Protein AF-Q04730-F1 (afdb_monomer_lite)

pLDDT: mean 95.09, std 6.26, range [49.75, 98.5]

Sequence (89 aa):
MWNVTIKAAPPYDFDRVLERLSLDPLNKVDVHKRTVLVPLYSEKEEPFVAVVKAIGSKENPIFEISGEQDEQKERAIHELTRIFQWKNS

Radius of gyration: 12.54 Å; chains: 1; bounding box: 31×23×31 Å

Structure (mmCIF, N/CA/C/O backbone):
data_AF-Q04730-F1
#
_entry.id   AF-Q04730-F1
#
loop_
_atom_site.group_PDB
_atom_site.id
_atom_site.type_symbol
_atom_site.label_atom_id
_atom_site.label_alt_id
_atom_site.label_comp_id
_atom_site.label_asym_id
_atom_site.label_entity_id
_atom_site.label_seq_id
_atom_site.pdbx_PDB_ins_code
_atom_site.Cartn_x
_atom_site.Cartn_y
_atom_site.Cartn_z
_atom_site.occupancy
_atom_site.B_iso_or_equiv
_atom_site.auth_seq_id
_atom_site.auth_comp_id
_atom_site.auth_asym_id
_atom_site.auth_atom_id
_atom_site.pdbx_PDB_model_num
ATOM 1 N N . MET A 1 1 ? 16.802 -6.220 0.034 1.00 90.19 1 MET A N 1
ATOM 2 C CA . MET A 1 1 ? 15.372 -6.586 0.137 1.00 90.19 1 MET A CA 1
ATOM 3 C C . MET A 1 1 ? 15.034 -6.557 1.595 1.00 90.19 1 MET A C 1
ATOM 5 O O . MET A 1 1 ? 15.605 -7.316 2.372 1.00 90.19 1 MET A O 1
ATOM 9 N N . TRP A 1 2 ? 14.122 -5.667 1.943 1.00 96.06 2 TRP A N 1
ATOM 10 C CA . TRP A 1 2 ? 13.759 -5.387 3.317 1.00 96.06 2 TRP A CA 1
ATOM 11 C C . TRP A 1 2 ? 12.282 -5.667 3.539 1.00 96.06 2 TRP A C 1
ATOM 13 O O . TRP A 1 2 ? 11.461 -5.638 2.621 1.00 96.06 2 TRP A O 1
ATOM 23 N N . ASN A 1 3 ? 11.956 -5.920 4.798 1.00 97.38 3 ASN A N 1
ATOM 24 C CA . ASN A 1 3 ? 10.600 -6.089 5.277 1.00 97.38 3 ASN A CA 1
ATOM 25 C C . ASN A 1 3 ? 10.504 -5.462 6.671 1.00 97.38 3 ASN A C 1
ATOM 27 O O . ASN A 1 3 ? 11.433 -5.581 7.476 1.00 97.38 3 ASN A O 1
ATOM 31 N N . VAL A 1 4 ? 9.409 -4.759 6.939 1.00 97.56 4 VAL A N 1
ATOM 32 C CA . VAL A 1 4 ? 9.067 -4.259 8.270 1.00 97.56 4 VAL A CA 1
ATOM 33 C C . VAL A 1 4 ? 7.593 -4.452 8.554 1.00 97.56 4 VAL A C 1
ATOM 35 O O . VAL A 1 4 ? 6.758 -4.460 7.656 1.00 97.56 4 VAL A O 1
ATOM 38 N N . THR A 1 5 ? 7.268 -4.532 9.838 1.00 97.38 5 THR A N 1
ATOM 39 C CA . THR A 1 5 ? 5.889 -4.534 10.313 1.00 97.38 5 THR A CA 1
ATOM 40 C C . THR A 1 5 ? 5.585 -3.222 11.029 1.00 97.38 5 THR A C 1
ATOM 42 O O . THR A 1 5 ? 6.341 -2.813 11.909 1.00 97.38 5 THR A O 1
ATOM 45 N N . ILE A 1 6 ? 4.471 -2.581 10.678 1.00 95.38 6 ILE A N 1
ATOM 46 C CA . ILE A 1 6 ? 3.971 -1.350 11.300 1.00 95.38 6 ILE A CA 1
ATOM 47 C C . ILE A 1 6 ? 2.593 -1.614 11.900 1.00 95.38 6 ILE A C 1
ATOM 49 O O . ILE A 1 6 ? 1.763 -2.303 11.306 1.00 95.38 6 ILE A O 1
ATOM 53 N N . LYS A 1 7 ? 2.345 -1.049 13.082 1.00 96.31 7 LYS A N 1
ATOM 54 C CA . LYS A 1 7 ? 1.017 -0.997 13.697 1.00 96.31 7 LYS A CA 1
ATOM 55 C C . LYS A 1 7 ? 0.436 0.395 13.501 1.00 96.31 7 LYS A C 1
ATOM 57 O O . LYS A 1 7 ? 1.136 1.378 13.729 1.00 96.31 7 LYS A O 1
ATOM 62 N N . ALA A 1 8 ? -0.823 0.468 13.089 1.00 95.12 8 ALA A N 1
ATOM 63 C CA . ALA A 1 8 ? -1.554 1.729 13.028 1.00 95.12 8 ALA A CA 1
ATOM 64 C C . ALA A 1 8 ? -2.516 1.847 14.218 1.00 95.12 8 ALA A C 1
ATOM 66 O O . ALA A 1 8 ? -2.886 0.853 14.844 1.00 95.12 8 ALA A O 1
ATOM 67 N N . ALA A 1 9 ? -2.952 3.066 14.522 1.00 95.50 9 ALA A N 1
ATOM 68 C CA . ALA A 1 9 ? -4.010 3.274 15.501 1.00 95.50 9 ALA A CA 1
ATOM 69 C C . ALA A 1 9 ? -5.354 2.703 14.994 1.00 95.50 9 ALA A C 1
ATOM 71 O O . ALA A 1 9 ? -5.764 3.024 13.872 1.00 95.50 9 ALA A O 1
ATOM 72 N N . PRO A 1 10 ? -6.064 1.888 15.795 1.00 94.94 10 PRO A N 1
ATOM 73 C CA . PRO A 1 10 ? -7.417 1.462 15.472 1.00 94.94 10 PRO A CA 1
ATOM 74 C C . PRO A 1 10 ? -8.449 2.578 15.734 1.00 94.94 10 PRO A C 1
ATOM 76 O O . PRO A 1 10 ? -8.201 3.482 16.537 1.00 94.94 10 PRO A O 1
ATOM 79 N N . PRO 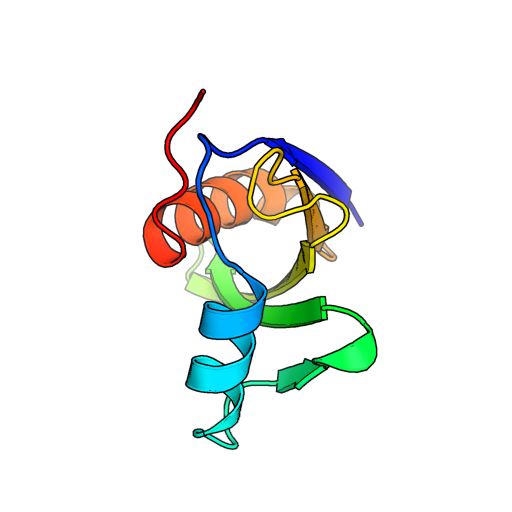A 1 11 ? -9.636 2.502 15.109 1.00 95.69 11 PRO A N 1
ATOM 80 C CA . PRO A 1 11 ? -9.998 1.543 14.069 1.00 95.69 11 PRO A CA 1
ATOM 81 C C . PRO A 1 11 ? -9.430 1.955 12.702 1.00 95.69 11 PRO A C 1
ATOM 83 O O . PRO A 1 11 ? -9.470 3.129 12.333 1.00 95.69 11 PRO A O 1
ATOM 86 N N . TYR A 1 12 ? -8.961 0.987 11.911 1.00 96.38 12 TYR A N 1
ATOM 87 C CA . TYR A 1 12 ? -8.483 1.239 10.548 1.00 96.38 12 TYR A CA 1
ATOM 88 C C . TYR A 1 12 ? -8.913 0.133 9.577 1.00 96.38 12 TYR A C 1
ATOM 90 O O . TYR A 1 12 ? -8.393 -0.981 9.584 1.00 96.38 12 TYR A O 1
ATOM 98 N N . ASP A 1 13 ? -9.887 0.446 8.723 1.00 96.06 13 ASP A N 1
ATOM 99 C CA . ASP A 1 13 ? -10.525 -0.506 7.810 1.00 96.06 13 ASP A CA 1
ATOM 100 C C . ASP A 1 13 ? -9.797 -0.561 6.459 1.00 96.06 13 ASP A C 1
ATOM 102 O O . ASP A 1 13 ? -10.164 0.121 5.499 1.00 96.06 13 ASP A O 1
ATOM 106 N N . PHE A 1 14 ? -8.709 -1.331 6.401 1.00 97.25 14 PHE A N 1
ATOM 107 C CA . PHE A 1 14 ? -7.900 -1.418 5.184 1.00 97.25 14 PHE A CA 1
ATOM 108 C C . PHE A 1 14 ? -8.606 -2.148 4.042 1.00 97.25 14 PHE A C 1
ATOM 110 O O . PHE A 1 14 ? -8.347 -1.834 2.887 1.00 97.25 14 PHE A O 1
ATOM 117 N N . ASP A 1 15 ? -9.531 -3.063 4.332 1.00 96.75 15 ASP A N 1
ATOM 118 C CA . ASP A 1 15 ? -10.265 -3.781 3.286 1.00 96.75 15 ASP A CA 1
ATOM 119 C C . ASP A 1 15 ? -11.101 -2.803 2.457 1.00 96.75 15 ASP A C 1
ATOM 121 O O . ASP A 1 15 ? -11.017 -2.801 1.229 1.00 96.75 15 ASP A O 1
ATOM 125 N N . ARG A 1 16 ? -11.756 -1.840 3.117 1.00 96.44 16 ARG A N 1
ATOM 126 C CA . ARG A 1 16 ? -12.440 -0.735 2.432 1.00 96.44 16 ARG A CA 1
ATOM 127 C C . ARG A 1 16 ? -11.488 0.171 1.640 1.00 96.44 16 ARG A C 1
ATOM 129 O O . ARG A 1 16 ? -11.870 0.728 0.608 1.00 96.44 16 ARG A O 1
ATOM 136 N N . VAL A 1 17 ? -10.252 0.359 2.110 1.00 96.75 17 VAL A N 1
ATOM 137 C CA . VAL A 1 17 ? -9.224 1.096 1.352 1.00 96.75 17 VAL A CA 1
ATOM 138 C C . VAL A 1 17 ? -8.872 0.340 0.072 1.00 96.75 17 VAL A C 1
ATOM 140 O O . VAL A 1 17 ? -8.845 0.955 -0.992 1.00 96.75 17 VAL A O 1
ATOM 143 N N . LEU A 1 18 ? -8.657 -0.974 0.156 1.00 97.69 18 LEU A N 1
ATOM 144 C CA . LEU A 1 18 ? -8.345 -1.822 -0.995 1.00 97.69 18 LEU A CA 1
ATOM 145 C C . LEU A 1 18 ? -9.499 -1.878 -1.998 1.00 97.69 18 LEU A C 1
ATOM 147 O O . LEU A 1 18 ? -9.253 -1.735 -3.192 1.00 97.69 18 LEU A O 1
ATOM 151 N N . GLU A 1 19 ? -10.741 -2.007 -1.529 1.00 96.31 19 GLU A N 1
ATOM 152 C CA . GLU A 1 19 ? -11.940 -1.925 -2.374 1.00 96.31 19 GLU A CA 1
ATOM 153 C C . GLU A 1 19 ? -12.014 -0.601 -3.134 1.00 96.31 19 GLU A C 1
ATOM 155 O O . GLU A 1 19 ? -12.355 -0.575 -4.311 1.00 96.31 19 GLU A O 1
ATOM 160 N N . ARG A 1 20 ? -11.676 0.519 -2.486 1.00 96.25 20 ARG A N 1
ATOM 161 C CA . ARG A 1 20 ? -11.669 1.822 -3.159 1.00 96.25 20 ARG A CA 1
ATOM 162 C 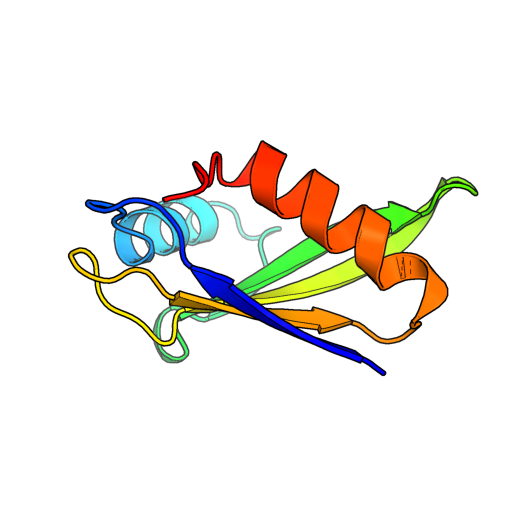C . ARG A 1 20 ? -10.540 1.928 -4.179 1.00 96.25 20 ARG A C 1
ATOM 164 O O . ARG A 1 20 ? -10.749 2.486 -5.251 1.00 96.25 20 ARG A O 1
ATOM 171 N N . LEU A 1 21 ? -9.351 1.432 -3.842 1.00 96.81 21 LEU A N 1
ATOM 172 C CA . LEU A 1 21 ? -8.202 1.457 -4.746 1.00 96.81 21 LEU A CA 1
ATOM 173 C C . LEU A 1 21 ? -8.414 0.549 -5.963 1.00 96.81 21 LEU A C 1
ATOM 175 O O . LEU A 1 21 ? -7.968 0.911 -7.047 1.00 96.81 21 LEU A O 1
ATOM 179 N N . SER A 1 22 ? -9.123 -0.575 -5.819 1.00 95.88 22 SER A N 1
ATOM 180 C CA . SER A 1 22 ? -9.389 -1.514 -6.919 1.00 95.88 22 SER A CA 1
ATOM 181 C C . SER A 1 22 ? -10.356 -0.980 -7.981 1.00 95.88 22 SER A C 1
ATOM 183 O O . SER A 1 22 ? -10.431 -1.552 -9.067 1.00 95.88 22 SER A O 1
ATOM 185 N N . LEU A 1 23 ? -11.061 0.126 -7.705 1.00 96.12 23 LEU A N 1
ATOM 186 C CA . LEU A 1 23 ? -11.901 0.813 -8.692 1.00 96.12 23 LEU A CA 1
ATOM 187 C C . LEU A 1 23 ? -11.083 1.442 -9.829 1.00 96.12 23 LEU A C 1
ATOM 189 O O . LEU A 1 23 ? -11.622 1.660 -10.912 1.00 96.12 23 LEU A O 1
ATOM 193 N N . ASP A 1 24 ? -9.802 1.734 -9.591 1.00 95.12 24 ASP A N 1
ATOM 194 C CA . ASP A 1 24 ? -8.882 2.248 -10.604 1.00 95.12 24 ASP A CA 1
ATOM 195 C C . ASP A 1 24 ? -7.910 1.133 -11.048 1.00 95.12 24 ASP A C 1
ATOM 197 O O . ASP A 1 24 ? -7.137 0.630 -10.225 1.00 95.12 24 ASP A O 1
ATOM 201 N N . PRO A 1 25 ? -7.899 0.747 -12.341 1.00 92.75 25 PRO A N 1
ATOM 202 C CA . PRO A 1 25 ? -7.071 -0.349 -12.854 1.00 92.75 25 PRO A CA 1
ATOM 203 C C . PRO A 1 25 ? -5.555 -0.078 -12.817 1.00 92.75 25 PRO A C 1
ATOM 205 O O . PRO A 1 25 ? -4.755 -1.009 -13.005 1.00 92.75 25 PRO A O 1
ATOM 208 N N . LEU A 1 26 ? -5.135 1.175 -12.603 1.00 95.44 26 LEU A N 1
ATOM 209 C CA . LEU A 1 26 ? -3.725 1.519 -12.419 1.00 95.44 26 LEU A CA 1
ATOM 210 C C . LEU A 1 26 ? -3.196 1.028 -11.068 1.00 95.44 26 LEU A C 1
ATOM 212 O O . LEU A 1 26 ? -2.015 0.688 -10.966 1.00 95.44 26 LEU A O 1
ATOM 216 N N . ASN A 1 27 ? -4.061 0.904 -10.059 1.00 96.19 27 ASN A N 1
ATOM 217 C CA . ASN A 1 27 ? -3.675 0.340 -8.775 1.00 96.19 27 ASN A CA 1
ATOM 218 C C . ASN A 1 27 ? -3.557 -1.184 -8.877 1.00 96.19 27 ASN A C 1
ATOM 220 O O . ASN A 1 27 ? -4.486 -1.889 -9.271 1.00 96.19 27 ASN A O 1
ATOM 224 N N . LYS A 1 28 ? -2.407 -1.724 -8.470 1.00 97.44 28 LYS A N 1
ATOM 225 C CA . LYS A 1 28 ? -2.200 -3.174 -8.381 1.00 97.44 28 LYS A CA 1
ATOM 226 C C . LYS A 1 28 ? -2.602 -3.658 -6.994 1.00 97.44 28 LYS A C 1
ATOM 228 O O . LYS A 1 28 ? -1.788 -3.676 -6.072 1.00 97.44 28 LYS A O 1
ATOM 233 N N . VAL A 1 29 ? -3.877 -4.016 -6.870 1.00 97.88 29 VAL A N 1
ATOM 234 C CA . VAL A 1 29 ? -4.511 -4.490 -5.635 1.00 97.88 29 VAL A CA 1
ATOM 235 C C . VAL A 1 29 ? -4.822 -5.982 -5.737 1.00 97.88 29 VAL A C 1
ATOM 237 O O . VAL A 1 29 ? -5.389 -6.440 -6.725 1.00 97.88 29 VAL A O 1
ATOM 240 N N . ASP A 1 30 ? -4.503 -6.729 -4.684 1.00 97.38 30 ASP A N 1
ATOM 241 C CA . ASP A 1 30 ? -4.969 -8.096 -4.456 1.00 97.38 30 ASP A CA 1
ATOM 242 C C . ASP A 1 30 ? -5.810 -8.103 -3.173 1.00 97.38 30 ASP A C 1
ATOM 244 O O . ASP A 1 30 ? -5.275 -8.129 -2.062 1.00 97.38 30 ASP A O 1
ATOM 248 N N . VAL A 1 31 ? -7.137 -8.034 -3.325 1.00 95.06 31 VAL A N 1
ATOM 249 C CA . VAL A 1 31 ? -8.082 -7.971 -2.195 1.00 95.06 31 VAL A CA 1
ATOM 250 C C . VAL A 1 31 ? -8.053 -9.271 -1.386 1.00 95.06 31 VAL A C 1
ATOM 252 O O . VAL A 1 31 ? -8.132 -9.235 -0.162 1.00 95.06 31 VAL A O 1
ATOM 255 N N . HIS A 1 32 ? -7.848 -10.421 -2.038 1.00 95.06 32 HIS A N 1
ATOM 256 C CA . HIS A 1 32 ? -7.784 -11.718 -1.360 1.00 95.06 32 HIS A CA 1
ATOM 257 C C . HIS A 1 32 ? -6.534 -11.845 -0.487 1.00 95.06 32 HIS A C 1
ATOM 259 O O . HIS A 1 32 ? -6.607 -12.351 0.632 1.00 95.06 32 HIS A O 1
ATOM 265 N N . LYS A 1 33 ? -5.387 -11.353 -0.970 1.00 97.38 33 LYS A N 1
ATOM 266 C CA . LYS A 1 33 ? -4.146 -11.280 -0.182 1.00 97.38 33 LYS A CA 1
ATOM 267 C C . LYS A 1 33 ? -4.048 -10.026 0.683 1.00 97.38 33 LYS A C 1
ATOM 269 O O . LYS A 1 33 ? -3.047 -9.860 1.381 1.00 97.38 33 LYS A O 1
ATOM 274 N N . ARG A 1 34 ? -5.037 -9.135 0.613 1.00 98.00 34 ARG A N 1
ATOM 275 C CA . ARG A 1 34 ? -5.088 -7.846 1.315 1.00 98.00 34 ARG A CA 1
ATOM 276 C C . ARG A 1 34 ? -3.823 -7.016 1.095 1.00 98.00 34 ARG A C 1
ATOM 278 O O . ARG A 1 34 ? -3.204 -6.529 2.042 1.00 98.00 34 ARG A O 1
ATOM 285 N N . THR A 1 35 ? -3.396 -6.940 -0.162 1.00 98.38 35 THR A N 1
ATOM 286 C CA . THR A 1 35 ? -2.105 -6.379 -0.569 1.00 98.38 35 THR A CA 1
ATOM 287 C C . THR A 1 35 ? -2.278 -5.333 -1.667 1.00 98.38 35 THR A C 1
ATOM 289 O O . THR A 1 35 ? -3.130 -5.481 -2.541 1.00 98.38 35 THR A O 1
ATOM 292 N N . VAL A 1 36 ? -1.448 -4.291 -1.651 1.00 98.44 36 VAL A N 1
ATOM 293 C CA . VAL A 1 36 ? -1.348 -3.286 -2.716 1.00 98.44 36 VAL A CA 1
ATOM 294 C C . VAL A 1 36 ? 0.111 -2.932 -2.987 1.00 98.44 36 VAL A C 1
ATOM 296 O O . VAL A 1 36 ? 0.917 -2.826 -2.061 1.00 98.44 36 VAL A O 1
ATOM 299 N N . LEU A 1 37 ? 0.454 -2.758 -4.262 1.00 98.31 37 LEU A N 1
ATOM 300 C CA . LEU A 1 37 ? 1.743 -2.208 -4.681 1.00 98.31 37 LEU A CA 1
ATOM 301 C C . LEU A 1 37 ? 1.6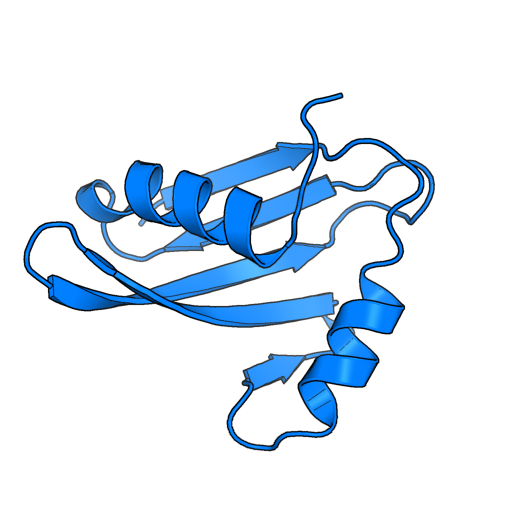01 -0.696 -4.831 1.00 98.31 37 LEU A C 1
ATOM 303 O O . LEU A 1 37 ? 0.705 -0.219 -5.530 1.00 98.31 37 LEU A O 1
ATOM 307 N N . VAL A 1 38 ? 2.496 0.048 -4.192 1.00 97.81 38 VAL A N 1
ATOM 308 C CA . VAL A 1 38 ? 2.473 1.508 -4.162 1.00 97.81 38 VAL A CA 1
ATOM 309 C C . VAL A 1 38 ? 3.731 2.037 -4.849 1.00 97.81 38 VAL A C 1
ATOM 311 O O . VAL A 1 38 ? 4.832 1.809 -4.339 1.00 97.81 38 VAL A O 1
ATOM 314 N N . PRO A 1 39 ? 3.600 2.718 -6.001 1.00 97.31 39 PRO A N 1
ATOM 315 C CA . PRO A 1 39 ? 4.724 3.383 -6.637 1.00 97.31 39 PRO A CA 1
ATOM 316 C C . PRO A 1 39 ? 5.1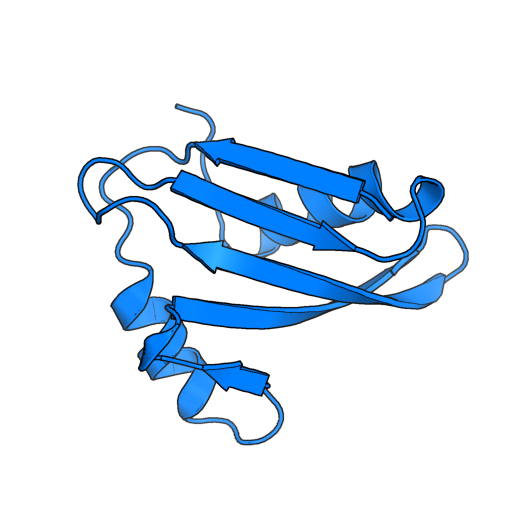17 4.618 -5.823 1.00 97.31 39 PRO A C 1
ATOM 318 O O . PRO A 1 39 ? 4.270 5.426 -5.441 1.00 97.31 39 PRO A O 1
ATOM 321 N N . LEU A 1 40 ? 6.409 4.753 -5.558 1.00 97.31 40 LEU A N 1
ATOM 322 C CA . LEU A 1 40 ? 7.010 5.825 -4.778 1.00 97.31 40 LEU A CA 1
ATOM 323 C C . LEU A 1 40 ? 8.260 6.342 -5.491 1.00 97.31 40 LEU A C 1
ATOM 325 O O . LEU A 1 40 ? 8.735 5.744 -6.455 1.00 97.31 40 LEU A O 1
ATOM 329 N N . TYR A 1 41 ? 8.802 7.444 -4.984 1.00 95.50 41 TYR A N 1
ATOM 330 C CA . TYR A 1 41 ? 10.059 8.017 -5.450 1.00 95.50 41 TYR A CA 1
ATOM 331 C C . TYR A 1 41 ? 11.088 8.014 -4.328 1.00 95.50 41 TYR A C 1
ATOM 333 O O . TYR A 1 41 ? 10.781 8.395 -3.187 1.00 95.50 41 TYR A O 1
ATOM 341 N N . SER A 1 42 ? 12.302 7.572 -4.658 1.00 92.00 42 SER A N 1
ATOM 342 C CA . SER A 1 42 ? 13.460 7.660 -3.771 1.00 92.00 42 SER A CA 1
ATOM 343 C C . SER A 1 42 ? 13.851 9.126 -3.553 1.00 92.00 42 SER A C 1
ATOM 345 O O . SER A 1 42 ? 13.313 10.035 -4.189 1.00 92.00 42 SER A O 1
ATOM 347 N N . GLU A 1 43 ? 14.809 9.382 -2.664 1.00 87.69 43 GLU A N 1
ATOM 348 C CA . GLU A 1 43 ? 15.359 10.735 -2.488 1.00 87.69 43 GLU A CA 1
ATOM 349 C C . GLU A 1 43 ? 16.025 11.280 -3.760 1.00 87.69 43 GLU A C 1
ATOM 351 O O . GLU A 1 43 ? 16.092 12.490 -3.949 1.00 87.69 43 GLU A O 1
ATOM 356 N N . LYS A 1 44 ? 16.479 10.391 -4.651 1.00 90.38 44 LYS A N 1
ATOM 357 C CA . LYS A 1 44 ? 17.065 10.733 -5.954 1.00 90.38 44 LYS A CA 1
ATOM 358 C C . LYS A 1 44 ? 16.024 10.831 -7.074 1.00 90.38 44 LYS A C 1
ATOM 360 O O . LYS A 1 44 ? 16.397 10.831 -8.240 1.00 90.38 44 LYS A O 1
ATOM 365 N N . GLU A 1 45 ? 14.736 10.856 -6.728 1.00 90.88 45 GLU A N 1
ATOM 366 C CA . GLU A 1 45 ? 13.609 10.854 -7.673 1.00 90.88 45 GLU A CA 1
ATOM 367 C C . GLU A 1 45 ? 13.559 9.619 -8.589 1.00 90.88 45 GLU A C 1
ATOM 369 O O . GLU A 1 45 ? 12.897 9.613 -9.628 1.00 90.88 45 GLU A O 1
ATOM 374 N N . GLU A 1 46 ? 14.207 8.527 -8.186 1.00 94.38 46 GLU A N 1
ATOM 375 C CA . GLU A 1 46 ? 14.121 7.260 -8.904 1.00 94.38 46 GLU A CA 1
ATOM 376 C C . GLU A 1 46 ? 12.833 6.539 -8.481 1.00 94.38 46 GLU A C 1
ATOM 378 O O . GLU A 1 46 ? 12.579 6.392 -7.276 1.00 94.38 46 GLU A O 1
ATOM 383 N N . PRO A 1 47 ? 11.992 6.098 -9.433 1.00 96.50 47 PRO A N 1
ATOM 384 C CA . PRO A 1 47 ? 10.765 5.396 -9.104 1.00 96.50 47 PRO A CA 1
ATOM 385 C C . PRO A 1 47 ? 11.075 4.002 -8.552 1.00 96.50 47 PRO A C 1
ATOM 387 O O . PRO A 1 47 ? 11.911 3.276 -9.088 1.00 96.50 47 PRO A O 1
ATOM 390 N N . PHE A 1 48 ? 10.350 3.600 -7.515 1.00 97.00 48 PHE A N 1
ATOM 391 C CA . PHE A 1 48 ? 10.393 2.246 -6.971 1.00 97.00 48 PHE A CA 1
ATOM 392 C C . PHE A 1 48 ? 9.010 1.813 -6.483 1.00 97.00 48 PHE A C 1
ATOM 394 O O . PHE A 1 48 ? 8.097 2.629 -6.354 1.00 97.00 48 PHE A O 1
ATOM 401 N N . VAL A 1 49 ? 8.838 0.519 -6.221 1.00 97.69 49 VAL A N 1
ATOM 402 C CA . VAL A 1 49 ? 7.564 -0.039 -5.755 1.00 97.69 49 VAL A CA 1
ATOM 403 C C . VAL A 1 49 ? 7.730 -0.603 -4.352 1.00 97.69 49 VAL A C 1
ATOM 405 O O . VAL A 1 49 ? 8.580 -1.458 -4.116 1.00 97.69 49 VAL A O 1
ATOM 408 N N . ALA A 1 50 ? 6.883 -0.147 -3.431 1.00 98.06 50 ALA A N 1
ATOM 409 C CA . ALA A 1 50 ? 6.723 -0.762 -2.121 1.00 98.06 50 ALA A CA 1
ATOM 410 C C . ALA A 1 50 ? 5.478 -1.656 -2.111 1.00 98.06 50 ALA A C 1
ATOM 412 O O . ALA A 1 50 ? 4.443 -1.312 -2.684 1.00 98.06 50 ALA A O 1
ATOM 413 N N . VAL A 1 51 ? 5.559 -2.797 -1.437 1.00 98.44 51 VAL A N 1
ATOM 414 C CA . VAL A 1 51 ? 4.423 -3.704 -1.239 1.00 98.44 51 VAL A CA 1
ATOM 415 C C . VAL A 1 51 ? 3.873 -3.481 0.159 1.00 98.44 51 VAL A C 1
ATOM 417 O O . VAL A 1 51 ? 4.624 -3.575 1.126 1.00 98.44 51 VAL A O 1
ATOM 420 N N . VAL A 1 52 ? 2.570 -3.225 0.273 1.00 98.38 52 VAL A N 1
ATOM 421 C CA . VAL A 1 52 ? 1.861 -3.107 1.553 1.00 98.38 52 VAL A CA 1
ATOM 422 C C . VAL A 1 52 ? 0.854 -4.230 1.678 1.00 98.38 52 VAL A C 1
ATOM 424 O O . VAL A 1 52 ? -0.029 -4.357 0.833 1.00 98.38 52 VAL A O 1
ATOM 427 N N . LYS A 1 53 ? 0.944 -5.005 2.755 1.00 98.50 53 LYS A N 1
ATOM 428 C CA . LYS A 1 53 ? 0.049 -6.122 3.051 1.00 98.50 53 LYS A CA 1
ATOM 429 C C . LYS A 1 53 ? -0.539 -5.989 4.448 1.00 98.50 53 LYS A C 1
ATOM 431 O O . LYS A 1 53 ? 0.196 -5.889 5.426 1.00 98.50 53 LYS A O 1
ATOM 436 N N . ALA A 1 54 ? -1.862 -6.040 4.568 1.00 98.19 54 ALA A N 1
ATOM 437 C CA . ALA A 1 54 ? -2.509 -6.101 5.873 1.00 98.19 54 ALA A CA 1
ATOM 438 C C . ALA A 1 54 ? -2.487 -7.527 6.432 1.00 98.19 54 ALA A C 1
ATOM 440 O O . ALA A 1 54 ? -3.041 -8.457 5.844 1.00 98.19 54 ALA A O 1
ATOM 441 N N . ILE A 1 55 ? -1.890 -7.674 7.611 1.00 97.62 55 ILE A N 1
ATOM 442 C CA . ILE A 1 55 ? -1.839 -8.927 8.380 1.00 97.62 55 ILE A CA 1
ATOM 443 C C . ILE A 1 55 ? -2.664 -8.850 9.676 1.00 97.62 55 ILE A C 1
ATOM 445 O O . ILE A 1 55 ? -2.910 -9.871 10.308 1.00 97.62 55 ILE A O 1
ATOM 449 N N . GLY A 1 56 ? -3.105 -7.649 10.065 1.00 96.06 56 GLY A N 1
ATOM 450 C CA . GLY A 1 56 ? -3.978 -7.409 11.218 1.00 96.06 56 GLY A CA 1
ATOM 451 C C . GLY A 1 56 ? -5.466 -7.313 10.865 1.00 96.06 56 GLY A C 1
ATOM 452 O O . GLY A 1 56 ? -5.893 -7.651 9.762 1.00 96.06 56 GLY A O 1
ATOM 453 N N . SER A 1 57 ? -6.272 -6.814 11.796 1.00 96.69 57 SER A N 1
ATOM 454 C CA . SER A 1 57 ? -7.710 -6.567 11.615 1.00 96.69 57 SER A CA 1
ATOM 455 C C . SER A 1 57 ? -8.031 -5.079 11.761 1.00 96.69 57 SER A C 1
ATOM 457 O O . SER A 1 57 ? -7.165 -4.286 12.110 1.00 96.69 57 SER A O 1
ATOM 459 N N . LYS A 1 58 ? -9.283 -4.683 11.530 1.00 96.62 58 LYS A N 1
ATOM 460 C CA . LYS A 1 58 ? -9.727 -3.294 11.717 1.00 96.62 58 LYS A CA 1
ATOM 461 C C . LYS A 1 58 ? -9.456 -2.745 13.123 1.00 96.62 58 LYS A C 1
ATOM 463 O O . LYS A 1 58 ? -9.061 -1.591 13.263 1.00 96.62 58 LYS A O 1
ATOM 468 N N . GLU A 1 59 ? -9.640 -3.585 14.138 1.00 97.38 59 GLU A N 1
ATOM 469 C CA . GLU A 1 59 ? -9.456 -3.237 15.555 1.00 97.38 59 GLU A CA 1
ATOM 470 C C . GLU A 1 59 ? -8.004 -3.406 16.030 1.00 97.38 59 GLU A C 1
ATOM 472 O O . GLU A 1 59 ? -7.628 -2.914 17.089 1.00 97.38 59 GLU A O 1
ATOM 477 N N . ASN A 1 60 ? -7.170 -4.095 15.250 1.00 96.81 60 ASN A N 1
ATOM 478 C CA . ASN A 1 60 ? -5.739 -4.246 15.499 1.00 96.81 60 ASN A CA 1
ATOM 479 C C . ASN A 1 60 ? -4.990 -4.217 14.156 1.00 96.81 60 ASN A C 1
ATOM 481 O O . ASN A 1 60 ? -4.598 -5.276 13.648 1.00 96.81 60 ASN A O 1
ATOM 485 N N . PRO A 1 61 ? -4.875 -3.037 13.522 1.00 97.38 61 PRO A N 1
ATOM 486 C CA . PRO A 1 61 ? -4.370 -2.919 12.164 1.00 97.38 61 PRO A CA 1
ATOM 487 C C . PRO A 1 61 ? -2.847 -3.039 12.154 1.00 97.38 61 PRO A C 1
ATOM 489 O O . PRO A 1 61 ? -2.120 -2.248 12.758 1.00 97.38 61 PRO A O 1
ATOM 492 N N . ILE A 1 62 ? -2.371 -4.063 11.452 1.00 97.88 62 ILE A N 1
ATOM 493 C CA . ILE A 1 62 ? -0.956 -4.400 11.326 1.00 97.88 62 ILE A CA 1
ATOM 494 C C . ILE A 1 62 ? -0.647 -4.579 9.845 1.00 97.88 62 ILE A C 1
ATOM 496 O O . ILE A 1 62 ? -1.355 -5.314 9.146 1.00 97.88 62 ILE A O 1
ATOM 500 N N . PHE A 1 63 ? 0.415 -3.923 9.394 1.00 97.81 63 PHE A N 1
ATOM 501 C CA . PHE A 1 63 ? 0.850 -3.901 8.008 1.00 97.81 63 PHE A CA 1
ATOM 502 C C . PHE A 1 63 ? 2.273 -4.410 7.890 1.00 97.81 63 PHE A C 1
ATOM 504 O O . PHE A 1 63 ? 3.168 -3.941 8.586 1.00 97.81 63 PHE A O 1
ATOM 511 N N . GLU A 1 64 ? 2.471 -5.347 6.981 1.00 98.06 64 GLU A N 1
ATOM 512 C CA . GLU A 1 64 ? 3.777 -5.736 6.485 1.00 98.06 64 GLU A CA 1
ATOM 513 C C . GLU A 1 64 ? 4.102 -4.877 5.260 1.00 98.06 64 GLU A C 1
ATOM 515 O O . GLU A 1 64 ? 3.304 -4.787 4.323 1.00 98.06 64 GLU A O 1
ATOM 520 N N . ILE A 1 65 ? 5.260 -4.226 5.281 1.00 98.00 65 ILE A N 1
ATOM 521 C CA . ILE A 1 65 ? 5.762 -3.400 4.187 1.00 98.00 65 ILE A CA 1
ATOM 522 C C . ILE A 1 65 ? 7.080 -3.992 3.727 1.00 98.00 65 ILE A C 1
ATOM 524 O O . ILE A 1 65 ? 7.953 -4.269 4.549 1.00 98.00 65 ILE A O 1
ATOM 528 N N . SER A 1 66 ? 7.243 -4.155 2.421 1.00 98.06 66 SER A N 1
ATOM 529 C CA . SER A 1 66 ? 8.491 -4.649 1.844 1.00 98.06 66 SER A CA 1
ATOM 530 C C . SER A 1 66 ? 8.887 -3.899 0.580 1.00 98.06 66 SER A C 1
ATOM 532 O O . SER A 1 66 ? 8.052 -3.274 -0.080 1.00 98.06 66 SER A O 1
ATOM 534 N N . GLY A 1 67 ? 10.178 -3.961 0.266 1.00 96.81 67 GLY A N 1
ATOM 535 C CA . GLY A 1 67 ? 10.779 -3.342 -0.909 1.00 96.81 67 GLY A CA 1
ATOM 536 C C . GLY A 1 67 ? 12.129 -3.970 -1.258 1.00 96.81 67 GLY A C 1
ATOM 537 O O . GLY A 1 67 ? 12.687 -4.777 -0.506 1.00 96.81 67 GLY A O 1
ATOM 538 N N . GLU A 1 68 ? 12.655 -3.618 -2.427 1.00 95.50 68 GLU A N 1
ATOM 539 C CA . GLU A 1 68 ? 13.831 -4.281 -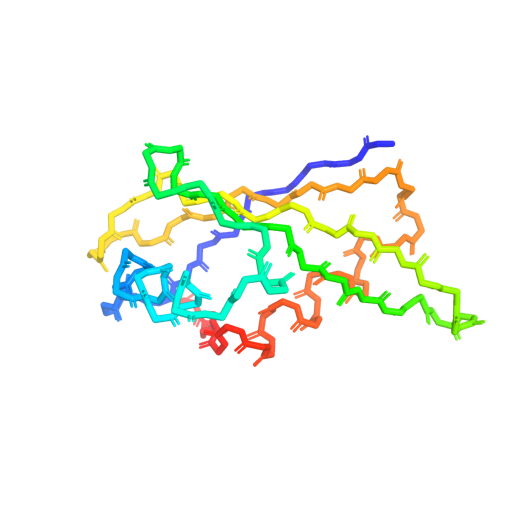3.001 1.00 95.50 68 GLU A CA 1
ATOM 540 C C . GLU A 1 68 ? 15.151 -3.783 -2.407 1.00 95.50 68 GLU A C 1
ATOM 542 O O . GLU A 1 68 ? 16.009 -4.598 -2.056 1.00 95.50 68 GLU A O 1
ATOM 547 N N . GLN A 1 69 ? 15.298 -2.465 -2.256 1.00 94.75 69 GLN A N 1
ATOM 548 C CA . GLN A 1 69 ? 16.540 -1.804 -1.851 1.00 94.75 69 GLN A CA 1
ATOM 549 C C . GLN A 1 69 ? 16.398 -1.179 -0.467 1.00 94.75 69 GLN A C 1
ATOM 551 O O . GLN A 1 69 ? 15.442 -0.448 -0.202 1.00 94.75 69 GLN A O 1
ATOM 556 N N . ASP A 1 70 ? 17.336 -1.480 0.423 1.00 93.44 70 ASP A N 1
ATOM 557 C CA . ASP A 1 70 ? 17.286 -1.072 1.829 1.00 93.44 70 ASP A CA 1
ATOM 558 C C . ASP A 1 70 ? 17.380 0.454 1.977 1.00 93.44 70 ASP A C 1
ATOM 560 O O . ASP A 1 70 ? 16.762 1.026 2.873 1.00 93.44 70 ASP A O 1
ATOM 564 N N . GLU A 1 71 ? 18.031 1.129 1.030 1.00 93.62 71 GLU A N 1
ATOM 565 C CA . GLU A 1 71 ? 18.131 2.588 0.945 1.00 93.62 71 GLU A CA 1
ATOM 566 C C . GLU A 1 71 ? 16.761 3.264 0.737 1.00 93.62 71 GLU A C 1
ATOM 568 O O . GLU A 1 71 ? 16.573 4.426 1.083 1.00 93.62 71 GLU A O 1
ATOM 573 N N . GLN A 1 72 ? 15.773 2.542 0.197 1.00 93.81 72 GLN A N 1
ATOM 574 C CA . GLN A 1 72 ? 14.417 3.054 -0.043 1.00 93.81 72 GLN A CA 1
ATOM 575 C C . GLN A 1 72 ? 13.500 2.901 1.179 1.00 93.81 72 GLN A C 1
ATOM 577 O O . GLN A 1 72 ? 12.400 3.457 1.203 1.00 93.81 72 GLN A O 1
ATOM 582 N N . LYS A 1 73 ? 13.920 2.130 2.189 1.00 95.44 73 LYS A N 1
ATOM 583 C CA . LYS A 1 73 ? 13.081 1.686 3.309 1.00 95.44 73 LYS A CA 1
ATOM 584 C C . LYS A 1 73 ? 12.473 2.834 4.104 1.00 95.44 73 LYS A C 1
ATOM 586 O O . LYS A 1 73 ? 11.261 2.865 4.307 1.00 95.44 73 LYS A O 1
ATOM 591 N N . GLU A 1 74 ? 13.295 3.769 4.567 1.00 95.00 74 GLU A N 1
ATOM 592 C CA . GLU A 1 74 ? 12.829 4.877 5.411 1.00 95.00 74 GLU A CA 1
ATOM 593 C C . GLU A 1 74 ? 11.870 5.788 4.642 1.00 95.00 74 GLU A C 1
ATOM 595 O O . GLU A 1 74 ? 10.790 6.125 5.134 1.00 95.00 74 GLU A O 1
ATOM 600 N N . ARG A 1 75 ? 12.212 6.088 3.384 1.00 95.12 75 ARG A N 1
ATOM 601 C CA . ARG A 1 75 ? 11.364 6.850 2.464 1.00 95.12 75 ARG A CA 1
ATOM 602 C C . ARG A 1 75 ? 10.021 6.162 2.235 1.00 95.12 75 ARG A C 1
ATOM 604 O O . ARG A 1 75 ? 8.986 6.823 2.290 1.00 95.12 75 ARG A O 1
ATOM 611 N N . ALA A 1 76 ? 10.028 4.848 2.018 1.00 96.56 76 ALA A N 1
ATOM 612 C CA . ALA A 1 76 ? 8.816 4.062 1.843 1.00 96.56 76 ALA A CA 1
ATOM 613 C C . ALA A 1 76 ? 7.930 4.116 3.088 1.00 96.56 76 ALA A C 1
ATOM 615 O O . ALA A 1 76 ? 6.752 4.439 2.987 1.00 96.56 76 ALA A O 1
ATOM 616 N N . ILE A 1 77 ? 8.493 3.870 4.272 1.00 96.06 77 ILE A N 1
ATOM 617 C CA . ILE A 1 77 ? 7.750 3.926 5.536 1.00 96.06 77 ILE A CA 1
ATOM 618 C C . ILE A 1 77 ? 7.121 5.309 5.736 1.00 96.06 77 ILE A C 1
ATOM 620 O O . ILE A 1 77 ? 5.931 5.399 6.048 1.00 96.06 77 ILE A O 1
ATOM 624 N N . HIS A 1 78 ? 7.889 6.378 5.515 1.00 95.69 78 HIS A N 1
ATOM 625 C CA . HIS A 1 78 ? 7.408 7.752 5.637 1.00 95.69 78 HIS A CA 1
ATOM 626 C C . HIS A 1 78 ? 6.245 8.042 4.676 1.00 95.69 78 HIS A C 1
ATOM 628 O O . HIS A 1 78 ? 5.171 8.473 5.103 1.00 95.69 78 HIS A O 1
ATOM 634 N N . GLU A 1 79 ? 6.428 7.772 3.380 1.00 96.56 79 GLU A N 1
ATOM 635 C CA . GLU A 1 79 ? 5.403 8.058 2.376 1.00 96.56 79 GLU A CA 1
ATOM 636 C C . GLU A 1 79 ? 4.156 7.198 2.559 1.00 96.56 79 GLU A C 1
ATOM 638 O O . GLU A 1 79 ? 3.049 7.716 2.452 1.00 96.56 79 GLU A O 1
ATOM 643 N N . LEU A 1 80 ? 4.295 5.916 2.894 1.00 97.50 80 LEU A N 1
ATOM 644 C CA . LEU A 1 80 ? 3.146 5.037 3.114 1.00 97.50 80 LEU A CA 1
ATOM 645 C C . LEU A 1 80 ? 2.352 5.455 4.350 1.00 97.50 80 LEU A C 1
ATOM 647 O O . LEU A 1 80 ? 1.126 5.520 4.286 1.00 97.50 80 LEU A O 1
ATOM 651 N N . THR A 1 81 ? 3.032 5.835 5.434 1.00 95.81 81 THR A N 1
ATOM 652 C CA . THR A 1 81 ? 2.385 6.392 6.632 1.00 95.81 81 THR A CA 1
ATOM 653 C C . THR A 1 81 ? 1.583 7.647 6.284 1.00 95.81 81 THR A C 1
ATOM 655 O O . THR A 1 81 ? 0.438 7.788 6.714 1.00 95.81 81 THR A O 1
ATOM 658 N N . ARG A 1 82 ? 2.135 8.527 5.437 1.00 95.75 82 ARG A N 1
ATOM 659 C CA . ARG A 1 82 ? 1.455 9.735 4.950 1.00 95.75 82 ARG A CA 1
ATOM 660 C C . ARG A 1 82 ? 0.269 9.417 4.031 1.00 95.75 82 ARG A C 1
ATOM 662 O O . ARG A 1 82 ? -0.815 9.958 4.236 1.00 95.75 82 ARG A O 1
ATOM 669 N N . ILE A 1 83 ? 0.460 8.557 3.027 1.00 96.12 83 ILE A N 1
ATOM 670 C CA . ILE A 1 83 ? -0.551 8.177 2.023 1.00 96.12 83 ILE A CA 1
ATOM 671 C C . ILE A 1 83 ? -1.743 7.492 2.693 1.00 96.12 83 ILE A C 1
ATOM 673 O O . ILE A 1 83 ? -2.892 7.864 2.453 1.00 96.12 83 ILE A O 1
ATOM 677 N N . PHE A 1 84 ? -1.468 6.511 3.553 1.00 96.31 84 PHE A N 1
ATOM 678 C CA . PHE A 1 84 ? -2.491 5.732 4.244 1.00 96.31 84 PHE A CA 1
ATOM 679 C C . PHE A 1 84 ? -2.976 6.380 5.540 1.00 96.31 84 PHE A C 1
ATOM 681 O O . PHE A 1 84 ? -3.922 5.873 6.142 1.00 96.31 84 PHE A O 1
ATOM 688 N N . GLN A 1 85 ? -2.388 7.511 5.938 1.00 94.38 85 GLN A N 1
ATOM 689 C CA . GLN A 1 85 ? -2.729 8.256 7.151 1.00 94.38 85 GLN A CA 1
ATOM 690 C C . GLN A 1 85 ? -2.659 7.386 8.411 1.00 94.38 85 GLN A C 1
ATOM 692 O O . GLN A 1 85 ? -3.489 7.506 9.317 1.00 94.38 85 GLN A O 1
ATOM 697 N N . TRP A 1 86 ? -1.680 6.482 8.469 1.00 93.50 86 TRP A N 1
ATOM 698 C CA . TRP A 1 86 ? -1.455 5.691 9.668 1.00 93.50 86 TRP A CA 1
ATOM 699 C C . TRP A 1 86 ? -1.008 6.621 10.789 1.00 93.50 86 TRP A C 1
ATOM 701 O O . TRP A 1 86 ? 0.018 7.292 10.703 1.00 93.50 86 TRP A O 1
ATOM 711 N N . LYS A 1 87 ? -1.806 6.680 11.851 1.00 81.00 87 LYS A N 1
ATOM 712 C CA . LYS A 1 87 ? -1.403 7.336 13.090 1.00 81.00 87 LYS A CA 1
ATOM 713 C C . LYS A 1 87 ? -0.582 6.343 13.899 1.00 81.00 87 LYS A C 1
ATOM 715 O O . LYS A 1 87 ? -0.984 5.183 14.013 1.00 81.00 87 LYS A O 1
ATOM 720 N N . ASN A 1 88 ? 0.526 6.807 14.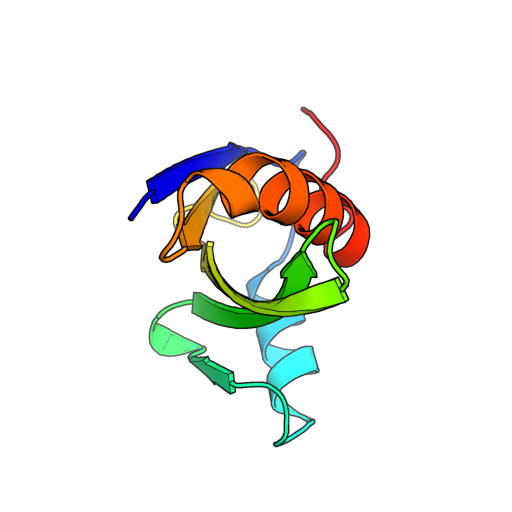468 1.00 66.75 88 ASN A N 1
ATOM 721 C CA . ASN A 1 88 ? 1.250 6.040 15.475 1.00 66.75 88 ASN A CA 1
ATOM 722 C C . ASN A 1 88 ? 0.311 5.828 16.673 1.00 66.75 88 ASN A C 1
ATOM 724 O O . ASN A 1 88 ? -0.268 6.798 17.168 1.00 66.75 88 ASN A O 1
ATOM 728 N N . SER A 1 89 ? 0.113 4.567 17.060 1.00 49.75 89 SER A N 1
ATOM 729 C CA . SER A 1 89 ? -0.610 4.170 18.275 1.00 49.75 89 SER A CA 1
ATOM 730 C C . SER A 1 89 ? 0.231 4.398 19.520 1.00 49.75 89 SER A C 1
ATOM 732 O O . SER A 1 89 ? 1.433 4.050 19.437 1.00 49.75 89 SER A O 1
#

Organism: Geobacillus stearothermophilus (NCBI:txid1422)

Secondary structure (DSSP, 8-state):
-EEEEEEPPSP--HHHHHHHHTTSTTSEEETTTTEEEEEEE-TTS-EEEEEEEE-SBTTB-EEEEEES-GGGHHHHHHHHHHHHTPPP-

Foldseek 3Di:
DDKDKDWFAAQDALLVVLVVQVVDVVWPGDSVQSKTWDWDAAPVRHIFIKIWGWPDHSNTTMIMIDGDDPSCVVVCVVVCCVVSVGDHD